Protein AF-A0A367PV62-F1 (afdb_monomer_lite)

Secondary structure (DSSP, 8-state):
-PPPPTTSPPPPS-SS----------HHHHHHHHHHHHHTTS-HHHHHHHHHHHT----SS----------------------HHHHHHHHHHHHHHTT--TTSHHHHHHHHHHHHHHHHHHHHTT--

Foldseek 3Di:
DQDADPVRDRPDPDPDDPPDDDDDDDPVVLVVLCVVCVVVVHDSVVSVVVVCVVPVDPDPPPPPPPPPPDPDDDDDDDDDQDDLVNLVVVLVVVLVSVVDDCPDPVSVVSSVVSVVVSVVSVVVVVVD

Radius of gyration: 26.59 Å; chains: 1; bounding box: 72×52×54 Å

Sequence (128 aa):
MLKRDIQGKFALKDDDYRQVRSLRLTDETWKALGIAAECLGMTRADYVEQVIRENAHPGITRKKELVHEAKTSVVEVATTPYSVATLESLRNQVIVELKLGKQSPGYKAALKALNHFIVVVSSEYTQQ

pLDDT: mean 76.81, std 19.35, range [38.72, 97.56]

Structure (mmCIF, N/CA/C/O back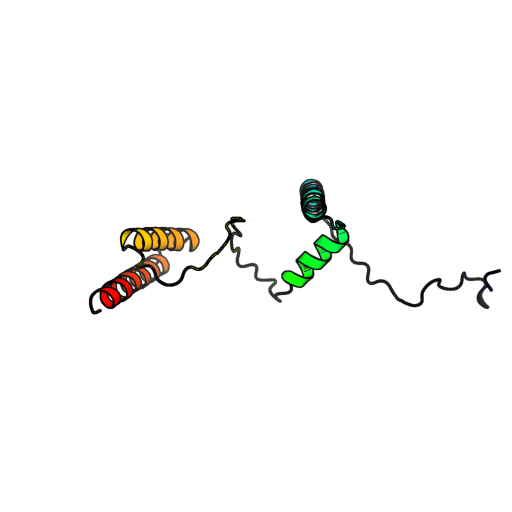bone):
data_AF-A0A367PV62-F1
#
_entry.id   AF-A0A367PV62-F1
#
loop_
_atom_site.group_PDB
_atom_site.id
_atom_site.type_symbol
_atom_site.label_atom_id
_atom_site.label_alt_id
_atom_site.label_comp_id
_atom_site.label_asym_id
_atom_site.label_entity_id
_atom_site.label_seq_id
_atom_site.pdbx_PDB_ins_code
_atom_site.Cartn_x
_atom_site.Cartn_y
_atom_site.Cartn_z
_atom_site.occupancy
_atom_site.B_iso_or_equiv
_atom_site.auth_seq_id
_atom_site.auth_comp_id
_atom_site.auth_asym_id
_atom_site.auth_atom_id
_atom_site.pdbx_PDB_model_num
ATOM 1 N N . MET A 1 1 ? 37.213 -32.511 -12.928 1.00 50.44 1 MET A N 1
ATOM 2 C CA . MET A 1 1 ? 37.432 -32.027 -14.308 1.00 50.44 1 MET A CA 1
ATOM 3 C C . MET A 1 1 ? 36.065 -31.978 -14.987 1.00 50.44 1 MET A C 1
ATOM 5 O O . MET A 1 1 ? 35.508 -33.031 -15.262 1.00 50.44 1 MET A O 1
ATOM 9 N N . LEU A 1 2 ? 35.451 -30.795 -15.102 1.00 56.62 2 LEU A N 1
ATOM 10 C CA . LEU A 1 2 ? 34.105 -30.648 -15.680 1.00 56.62 2 LEU A CA 1
ATOM 11 C C . LEU A 1 2 ? 34.175 -30.980 -17.177 1.00 56.62 2 LEU A C 1
ATOM 13 O O . LEU A 1 2 ? 34.948 -30.356 -17.907 1.00 56.62 2 LEU A O 1
ATOM 17 N N . LYS A 1 3 ? 33.425 -31.998 -17.617 1.00 61.59 3 LYS A N 1
ATOM 18 C CA . LYS A 1 3 ? 33.343 -32.371 -19.034 1.00 61.59 3 LYS A CA 1
ATOM 19 C C . LYS A 1 3 ? 32.665 -31.227 -19.793 1.00 61.59 3 LYS A C 1
ATOM 21 O O . LYS A 1 3 ? 31.596 -30.770 -19.399 1.00 61.59 3 LYS A O 1
ATOM 26 N N . ARG A 1 4 ? 33.329 -30.733 -20.839 1.00 57.22 4 ARG A N 1
ATOM 27 C CA . ARG A 1 4 ? 32.751 -29.777 -21.792 1.00 57.22 4 ARG A CA 1
ATOM 28 C C . ARG A 1 4 ? 31.628 -30.467 -22.566 1.00 57.22 4 ARG A C 1
ATOM 30 O O . ARG A 1 4 ? 31.723 -31.668 -22.814 1.00 57.22 4 ARG A O 1
ATOM 37 N N . ASP A 1 5 ? 30.615 -29.704 -22.956 1.00 55.66 5 ASP A N 1
ATOM 38 C CA . ASP A 1 5 ? 29.608 -30.169 -23.908 1.00 55.66 5 ASP A CA 1
ATOM 39 C C . ASP A 1 5 ? 30.213 -30.296 -25.325 1.00 55.66 5 ASP A C 1
ATOM 41 O O . ASP A 1 5 ? 31.240 -29.675 -25.625 1.00 55.66 5 ASP A O 1
ATOM 45 N N . ILE A 1 6 ? 29.588 -31.089 -26.202 1.00 61.31 6 ILE A N 1
ATOM 46 C CA . ILE A 1 6 ? 30.052 -31.441 -27.562 1.00 61.31 6 ILE A CA 1
ATOM 47 C C . ILE A 1 6 ? 30.246 -30.235 -28.501 1.00 61.31 6 ILE A C 1
ATOM 49 O O . ILE A 1 6 ? 30.888 -30.365 -29.540 1.00 61.31 6 ILE A O 1
ATOM 53 N N . GLN A 1 7 ? 29.767 -29.046 -28.120 1.00 66.56 7 GLN A N 1
ATOM 54 C CA . GLN A 1 7 ? 29.995 -27.777 -28.828 1.00 66.56 7 GLN A CA 1
ATOM 55 C C . GLN A 1 7 ? 31.019 -26.843 -28.153 1.00 66.56 7 GLN A C 1
ATOM 57 O O . GLN A 1 7 ? 31.130 -25.676 -28.525 1.00 66.56 7 GLN A O 1
ATOM 62 N N . GLY A 1 8 ? 31.757 -27.305 -27.139 1.00 69.12 8 GLY A N 1
ATOM 63 C CA . GLY A 1 8 ? 32.743 -26.477 -26.435 1.00 69.12 8 GLY A CA 1
ATOM 64 C C . GLY A 1 8 ? 32.131 -25.411 -25.519 1.00 69.12 8 GLY A C 1
ATOM 65 O O . GLY A 1 8 ? 32.851 -24.536 -25.036 1.00 69.12 8 GLY A O 1
ATOM 66 N N . LYS A 1 9 ? 30.823 -25.483 -25.247 1.00 66.88 9 LYS A N 1
ATOM 67 C CA . LYS A 1 9 ? 30.160 -24.631 -24.257 1.00 66.88 9 LYS A CA 1
ATOM 68 C C . LYS A 1 9 ? 30.315 -25.217 -22.854 1.00 66.88 9 LYS A C 1
ATOM 70 O O . LYS A 1 9 ? 30.438 -26.431 -22.669 1.00 66.88 9 LYS A O 1
ATOM 75 N N . PHE A 1 10 ? 30.358 -24.334 -21.858 1.00 62.34 10 PHE A N 1
ATOM 76 C CA . PHE A 1 10 ? 30.301 -24.745 -20.460 1.00 62.34 10 PHE A CA 1
ATOM 77 C C . PHE A 1 10 ? 28.952 -25.425 -20.212 1.00 62.34 10 PHE A C 1
ATOM 79 O O . PHE A 1 10 ? 27.919 -24.859 -20.564 1.00 62.34 10 PHE A O 1
ATOM 86 N N . ALA A 1 11 ? 28.974 -26.628 -19.634 1.00 62.59 11 ALA A N 1
ATOM 87 C CA . ALA A 1 11 ? 27.758 -27.307 -19.206 1.00 62.59 11 ALA A CA 1
ATOM 88 C C . ALA A 1 11 ? 26.962 -26.381 -18.270 1.00 62.59 11 ALA A C 1
ATOM 90 O O . ALA A 1 11 ? 27.551 -25.745 -17.388 1.00 62.59 11 ALA A O 1
ATOM 91 N N . LEU A 1 12 ? 25.646 -26.285 -18.485 1.00 62.47 12 LEU A N 1
ATOM 92 C CA . LEU A 1 12 ? 24.736 -25.589 -17.577 1.00 62.47 12 LEU A CA 1
ATOM 93 C C . LEU A 1 12 ? 24.944 -26.157 -16.167 1.00 62.47 12 LEU A C 1
ATOM 95 O O . LEU A 1 12 ? 24.887 -27.366 -15.959 1.00 62.47 12 LEU A O 1
ATOM 99 N N . LYS A 1 13 ? 25.279 -25.283 -15.212 1.00 67.06 13 LYS A N 1
ATOM 100 C CA . LYS A 1 13 ? 25.568 -25.680 -13.823 1.00 67.06 13 LYS A CA 1
ATOM 101 C C . LYS A 1 13 ? 24.297 -26.099 -13.071 1.00 67.06 13 LYS A C 1
ATOM 103 O O . LYS A 1 13 ? 24.403 -26.705 -12.013 1.00 67.06 13 LYS A O 1
ATOM 108 N N . ASP A 1 14 ? 23.139 -25.751 -13.621 1.00 61.22 14 ASP A N 1
ATOM 109 C CA . ASP A 1 14 ? 21.808 -25.991 -13.080 1.00 61.22 14 ASP A CA 1
ATOM 110 C C . ASP A 1 14 ? 20.820 -26.019 -14.263 1.00 61.22 14 ASP A C 1
ATOM 112 O O . ASP A 1 14 ? 20.935 -25.167 -15.151 1.00 61.22 14 ASP A O 1
ATOM 116 N N . ASP A 1 15 ? 19.910 -26.996 -14.303 1.00 58.78 15 ASP A N 1
ATOM 117 C CA . ASP A 1 15 ? 18.869 -27.142 -15.349 1.00 58.78 15 ASP A CA 1
ATOM 118 C C . ASP A 1 15 ? 17.583 -26.367 -14.979 1.00 58.78 15 ASP A C 1
ATOM 120 O O . ASP A 1 15 ? 16.652 -26.231 -15.772 1.00 58.78 15 ASP A O 1
ATOM 124 N N . ASP A 1 16 ? 17.545 -25.801 -13.765 1.00 63.81 16 ASP A N 1
ATOM 125 C CA . ASP A 1 16 ? 16.455 -24.959 -13.286 1.00 63.81 16 ASP A CA 1
ATOM 126 C C . ASP A 1 16 ? 16.619 -23.517 -13.783 1.00 63.81 16 ASP A C 1
ATOM 128 O O . ASP A 1 16 ? 17.443 -22.727 -13.300 1.00 63.81 16 ASP A O 1
ATOM 132 N N . TYR A 1 17 ? 15.782 -23.129 -14.746 1.00 62.81 17 TYR A N 1
ATOM 133 C CA . TYR A 1 17 ? 15.624 -21.731 -15.130 1.00 62.81 17 TYR A CA 1
ATOM 134 C C . TYR A 1 17 ? 15.112 -20.923 -13.933 1.00 62.81 17 TYR A C 1
ATOM 136 O O . TYR A 1 17 ? 13.916 -20.890 -13.635 1.00 62.81 17 TYR A O 1
ATOM 144 N N . ARG A 1 18 ? 16.017 -20.213 -13.252 1.00 66.31 18 ARG A N 1
ATOM 145 C CA . ARG A 1 18 ? 15.639 -19.255 -12.209 1.00 66.31 18 ARG A CA 1
ATOM 146 C C . ARG A 1 18 ? 14.741 -18.187 -12.827 1.00 66.31 18 ARG A C 1
ATOM 148 O O . ARG A 1 18 ? 15.171 -17.446 -13.711 1.00 66.31 18 ARG A O 1
ATOM 155 N N . GLN A 1 19 ? 13.502 -18.085 -12.353 1.00 70.50 19 GLN A N 1
ATOM 156 C CA . GLN A 1 19 ? 12.611 -16.999 -12.749 1.00 70.50 19 GLN A CA 1
ATOM 157 C C . GLN A 1 19 ? 13.108 -15.693 -12.127 1.00 70.50 19 GLN A C 1
ATOM 159 O O . GLN A 1 19 ? 12.806 -15.379 -10.979 1.00 70.50 19 GLN A O 1
ATOM 164 N N . VAL A 1 20 ? 13.892 -14.934 -12.888 1.00 75.81 20 VAL A N 1
ATOM 165 C CA . VAL A 1 20 ? 14.355 -13.608 -12.478 1.00 75.81 20 VAL A CA 1
ATOM 166 C C . VAL A 1 20 ? 13.380 -12.563 -13.004 1.00 75.81 20 VAL A C 1
ATOM 168 O O . VAL A 1 20 ? 13.064 -12.527 -14.192 1.00 75.81 20 VAL A O 1
ATOM 171 N N . ARG A 1 21 ? 12.915 -11.688 -12.112 1.00 82.12 21 ARG A N 1
ATOM 172 C CA . ARG A 1 21 ? 12.120 -10.506 -12.457 1.00 82.12 21 ARG A CA 1
ATOM 173 C C . ARG A 1 21 ? 12.923 -9.257 -12.117 1.00 82.12 21 ARG A C 1
ATOM 175 O O . ARG A 1 21 ? 13.710 -9.256 -11.174 1.00 82.12 21 ARG A O 1
ATOM 182 N N . SER A 1 22 ? 12.722 -8.192 -12.882 1.00 86.62 22 SER A N 1
ATOM 183 C CA . SER A 1 22 ? 13.330 -6.888 -12.615 1.00 86.62 22 SER A CA 1
ATOM 184 C C . SER A 1 22 ? 12.246 -5.878 -12.265 1.00 86.62 22 SER A C 1
ATOM 186 O O . SER A 1 22 ? 11.206 -5.830 -12.919 1.00 86.62 22 SER A O 1
ATOM 188 N N . LEU A 1 23 ? 12.506 -5.054 -11.255 1.00 87.69 23 LEU A N 1
ATOM 189 C CA . LEU A 1 23 ? 11.611 -3.997 -10.796 1.00 87.69 23 LEU A CA 1
ATOM 190 C C . LEU A 1 23 ? 12.355 -2.660 -10.850 1.00 87.69 23 LEU A C 1
ATOM 192 O O . LEU A 1 23 ? 13.529 -2.590 -10.491 1.00 87.69 23 LEU A O 1
ATOM 196 N N . ARG A 1 24 ? 11.682 -1.601 -11.311 1.00 93.44 24 ARG A N 1
ATOM 197 C CA . ARG A 1 24 ? 12.216 -0.232 -11.286 1.00 93.44 24 ARG A CA 1
ATOM 198 C C . ARG A 1 24 ? 11.570 0.530 -10.141 1.00 93.44 24 ARG A C 1
ATOM 200 O O . ARG A 1 24 ? 10.346 0.581 -10.059 1.00 93.44 24 ARG A O 1
ATOM 207 N N . LEU A 1 25 ? 12.395 1.119 -9.287 1.00 93.00 25 LEU A N 1
ATOM 208 C CA . LEU A 1 25 ? 11.982 1.849 -8.092 1.00 93.00 25 LEU A CA 1
ATOM 209 C C . LEU A 1 25 ? 12.757 3.162 -8.003 1.00 93.00 25 LEU A C 1
ATOM 211 O O . LEU A 1 25 ? 13.812 3.303 -8.616 1.00 93.00 25 LEU A O 1
ATOM 215 N N . THR A 1 26 ? 12.235 4.111 -7.230 1.00 97.56 26 THR A N 1
ATOM 216 C CA . THR A 1 26 ? 13.020 5.271 -6.798 1.00 97.56 26 THR A CA 1
ATOM 217 C C . THR A 1 26 ? 13.995 4.859 -5.697 1.00 97.56 26 THR A C 1
ATOM 219 O O . THR A 1 26 ? 13.714 3.916 -4.950 1.00 97.56 26 THR A O 1
ATOM 222 N N . ASP A 1 27 ? 15.104 5.586 -5.558 1.00 96.62 27 ASP A N 1
ATOM 223 C CA . ASP A 1 27 ? 16.127 5.303 -4.540 1.00 96.62 27 ASP A CA 1
ATOM 224 C C . ASP A 1 27 ? 15.543 5.300 -3.120 1.00 96.62 27 ASP A C 1
ATOM 226 O O . ASP A 1 27 ? 15.827 4.401 -2.328 1.00 96.62 27 ASP A O 1
ATOM 230 N N . GLU A 1 28 ? 14.637 6.238 -2.830 1.00 97.50 28 GLU A N 1
ATOM 231 C CA . GLU A 1 28 ? 13.932 6.310 -1.545 1.00 97.50 28 GLU A CA 1
ATOM 232 C C . GLU A 1 28 ? 13.099 5.054 -1.268 1.00 97.50 28 GLU A C 1
ATOM 234 O O . GLU A 1 28 ? 13.137 4.495 -0.172 1.00 97.50 28 GLU A O 1
ATOM 239 N N . THR A 1 29 ? 12.387 4.554 -2.281 1.00 96.31 29 THR A N 1
ATOM 240 C CA . THR A 1 29 ? 11.570 3.340 -2.137 1.00 96.31 29 THR A CA 1
ATOM 241 C C . THR A 1 29 ? 12.457 2.112 -1.956 1.00 96.31 29 THR A C 1
ATOM 243 O O . THR A 1 29 ? 12.162 1.240 -1.139 1.00 96.31 29 THR A O 1
ATOM 246 N N . TRP A 1 30 ? 13.575 2.050 -2.683 1.00 95.31 30 TRP A N 1
ATOM 247 C CA . TRP A 1 30 ? 14.551 0.972 -2.556 1.00 95.31 30 TRP A CA 1
ATOM 248 C C . TRP A 1 30 ? 15.192 0.928 -1.164 1.00 95.31 30 TRP A C 1
ATOM 250 O O . TRP A 1 30 ? 15.358 -0.151 -0.590 1.00 95.31 30 TRP A O 1
ATOM 260 N N . LYS A 1 31 ? 15.496 2.097 -0.591 1.00 96.94 31 LYS A N 1
ATOM 261 C CA . LYS A 1 31 ? 16.014 2.225 0.774 1.00 96.94 31 LYS A CA 1
ATOM 262 C C . LYS A 1 31 ? 14.981 1.799 1.816 1.00 96.94 31 LYS A C 1
ATOM 264 O O . LYS A 1 31 ? 15.317 1.026 2.710 1.00 96.94 31 LYS A O 1
ATOM 269 N N . ALA A 1 32 ? 13.734 2.250 1.681 1.00 96.50 32 ALA A N 1
ATOM 270 C CA . ALA A 1 32 ? 12.652 1.881 2.592 1.00 96.50 32 ALA A CA 1
ATOM 271 C C . ALA A 1 32 ? 12.400 0.362 2.613 1.00 96.50 32 ALA A C 1
ATOM 273 O O . ALA A 1 32 ? 12.279 -0.222 3.688 1.00 96.50 32 ALA A O 1
ATOM 274 N N . LEU A 1 33 ? 12.403 -0.293 1.444 1.00 95.56 33 LEU A N 1
ATOM 275 C CA . LEU A 1 33 ? 12.313 -1.757 1.347 1.00 95.56 33 LEU A CA 1
ATOM 276 C C . LEU A 1 33 ? 13.481 -2.461 2.048 1.00 95.56 33 LEU A C 1
ATOM 278 O O . LEU A 1 33 ? 13.280 -3.501 2.667 1.00 95.56 33 LEU A O 1
ATOM 282 N N . GLY A 1 34 ? 14.689 -1.894 1.960 1.00 95.62 34 GLY A N 1
ATOM 283 C CA . GLY A 1 34 ? 15.862 -2.380 2.687 1.00 95.62 34 GLY A CA 1
ATOM 284 C C . GLY A 1 34 ? 15.656 -2.398 4.191 1.00 95.62 34 GLY A C 1
ATOM 285 O O . GLY A 1 34 ? 15.781 -3.449 4.810 1.00 95.62 34 GLY A O 1
ATOM 286 N N . ILE A 1 35 ? 15.259 -1.254 4.743 1.00 96.75 35 ILE A N 1
ATOM 287 C CA . ILE A 1 35 ? 15.016 -1.101 6.179 1.00 96.75 35 ILE A CA 1
ATOM 288 C C . ILE A 1 35 ? 1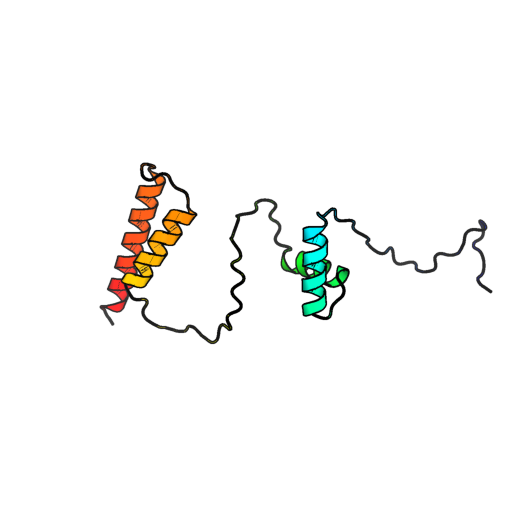3.919 -2.068 6.644 1.00 96.75 35 ILE A C 1
ATOM 290 O O . ILE A 1 35 ? 14.091 -2.758 7.643 1.00 96.75 35 ILE A O 1
ATOM 294 N N . ALA A 1 36 ? 12.811 -2.163 5.901 1.00 95.94 36 ALA A N 1
ATOM 295 C CA . ALA A 1 36 ? 11.712 -3.064 6.240 1.00 95.94 36 ALA A CA 1
ATOM 296 C C . ALA A 1 36 ? 12.149 -4.540 6.259 1.00 95.94 36 ALA A C 1
ATOM 298 O O . ALA A 1 36 ? 11.840 -5.257 7.209 1.00 95.94 36 ALA A O 1
ATOM 299 N N . ALA A 1 37 ? 12.908 -4.980 5.250 1.00 96.44 37 ALA A N 1
ATOM 300 C CA . ALA A 1 37 ? 13.422 -6.347 5.180 1.00 96.44 37 ALA A CA 1
ATOM 301 C C . ALA A 1 37 ? 14.392 -6.661 6.334 1.00 96.44 37 ALA A C 1
ATOM 303 O O . ALA A 1 37 ? 14.301 -7.725 6.945 1.00 96.44 37 ALA A O 1
ATOM 304 N N . GLU A 1 38 ? 15.270 -5.715 6.681 1.00 96.88 38 GLU A N 1
ATOM 305 C CA . GLU A 1 38 ? 16.201 -5.840 7.810 1.00 96.88 38 GLU A CA 1
ATOM 306 C C . GLU A 1 38 ? 15.468 -5.943 9.152 1.00 96.88 38 GLU A C 1
ATOM 308 O O . GLU A 1 38 ? 15.807 -6.801 9.967 1.00 96.88 38 GLU A O 1
ATOM 313 N N . CYS A 1 39 ? 14.419 -5.139 9.369 1.00 95.94 39 CYS A N 1
ATOM 314 C CA . CYS A 1 39 ? 13.580 -5.231 10.569 1.00 95.94 39 CYS A CA 1
ATOM 315 C C . CYS A 1 39 ? 12.899 -6.599 10.723 1.00 95.94 39 CYS A C 1
ATOM 317 O O . CYS A 1 39 ? 12.594 -7.006 11.842 1.00 95.94 39 CYS A O 1
ATOM 319 N N . LEU A 1 40 ? 12.657 -7.296 9.612 1.00 93.31 40 LEU A N 1
ATOM 320 C CA . LEU A 1 40 ? 12.063 -8.630 9.581 1.00 93.31 40 LEU A CA 1
ATOM 321 C C . LEU A 1 40 ? 13.113 -9.754 9.517 1.00 93.31 40 LEU A C 1
ATOM 323 O O . LEU A 1 40 ? 12.746 -10.926 9.475 1.00 93.31 40 LEU A O 1
ATOM 327 N N . GLY A 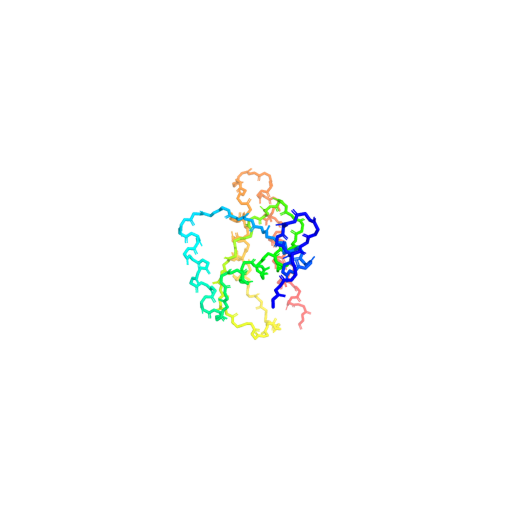1 41 ? 14.410 -9.423 9.512 1.00 95.31 41 GLY A N 1
ATOM 328 C CA . GLY A 1 41 ? 15.499 -10.401 9.464 1.00 95.31 41 GLY A CA 1
ATOM 329 C C . GLY A 1 41 ? 15.572 -11.205 8.161 1.00 95.31 41 GLY A C 1
ATOM 330 O O . GLY A 1 41 ? 16.105 -12.313 8.163 1.00 95.31 41 GLY A O 1
ATOM 331 N N . MET A 1 42 ? 15.039 -10.677 7.056 1.00 94.62 42 MET A N 1
ATOM 332 C CA . MET A 1 42 ? 14.995 -11.350 5.753 1.00 94.62 42 MET A CA 1
ATOM 333 C C . MET A 1 42 ? 15.750 -10.568 4.678 1.00 94.62 42 MET A C 1
ATOM 335 O O . MET A 1 42 ? 16.077 -9.390 4.843 1.00 94.62 42 MET A O 1
ATOM 339 N N . THR A 1 43 ? 16.039 -11.212 3.542 1.00 94.25 43 THR A N 1
ATOM 340 C CA . THR A 1 43 ? 16.653 -10.489 2.428 1.00 94.25 43 THR A CA 1
ATOM 341 C C . THR A 1 43 ? 15.634 -9.566 1.768 1.00 94.25 43 THR A C 1
ATOM 343 O O . THR A 1 43 ? 14.436 -9.844 1.719 1.00 94.25 43 THR A O 1
ATOM 346 N N . ARG A 1 44 ? 16.124 -8.471 1.179 1.00 94.62 44 ARG A N 1
ATOM 347 C CA . ARG A 1 44 ? 15.289 -7.563 0.377 1.00 94.62 44 ARG A CA 1
ATOM 348 C C . ARG A 1 44 ? 14.507 -8.286 -0.721 1.00 94.62 44 ARG A C 1
ATOM 350 O O . ARG A 1 44 ? 13.382 -7.898 -1.006 1.00 94.62 44 ARG A O 1
ATOM 357 N N . ALA A 1 45 ? 15.106 -9.298 -1.350 1.00 91.56 45 ALA A N 1
ATOM 358 C CA . ALA A 1 45 ? 14.462 -10.052 -2.421 1.00 91.56 45 ALA A CA 1
ATOM 359 C C . ALA A 1 45 ? 13.313 -10.918 -1.886 1.00 91.56 45 ALA A C 1
ATOM 361 O O . ALA A 1 45 ? 12.229 -10.900 -2.464 1.00 91.56 45 ALA A O 1
ATOM 362 N N . ASP A 1 46 ? 13.530 -11.600 -0.758 1.00 91.94 46 ASP A N 1
ATOM 363 C CA . ASP A 1 46 ? 12.505 -12.433 -0.119 1.00 91.94 46 ASP A CA 1
ATOM 364 C C . ASP A 1 46 ? 11.331 -11.584 0.367 1.00 91.94 46 ASP A C 1
ATOM 366 O O . ASP A 1 46 ? 10.177 -11.941 0.145 1.00 91.94 46 ASP A O 1
ATOM 370 N N . TYR A 1 47 ? 11.623 -10.410 0.934 1.00 94.00 47 TYR A N 1
ATOM 371 C CA . TYR A 1 47 ? 10.594 -9.464 1.351 1.00 94.00 47 TYR A CA 1
ATOM 372 C C . TYR A 1 47 ? 9.724 -9.005 0.175 1.00 94.00 47 TYR A C 1
ATOM 374 O O . TYR A 1 47 ? 8.499 -9.004 0.264 1.00 94.00 47 TYR A O 1
ATOM 382 N N . VAL A 1 48 ? 10.339 -8.657 -0.961 1.00 91.94 48 VAL A N 1
ATOM 383 C CA . VAL A 1 48 ? 9.598 -8.258 -2.168 1.00 91.94 48 VAL A CA 1
ATOM 384 C C . VAL A 1 48 ? 8.723 -9.401 -2.687 1.00 91.94 48 VAL A C 1
ATOM 386 O O . VAL A 1 48 ? 7.573 -9.167 -3.056 1.00 91.94 48 VAL A O 1
ATOM 389 N N . GLU A 1 49 ? 9.228 -10.633 -2.695 1.00 89.06 49 GLU A N 1
ATOM 390 C CA . GLU A 1 49 ? 8.458 -11.800 -3.131 1.00 89.06 49 GLU A CA 1
ATOM 391 C C . GLU A 1 49 ? 7.285 -12.094 -2.180 1.00 89.06 49 GLU A C 1
ATOM 393 O O . GLU A 1 49 ? 6.181 -12.381 -2.644 1.00 89.06 49 GLU A O 1
ATOM 398 N N . GLN A 1 50 ? 7.488 -11.961 -0.866 1.00 90.12 50 GLN A N 1
ATOM 399 C CA . GLN A 1 50 ? 6.429 -12.092 0.136 1.00 90.12 50 GLN A CA 1
ATOM 400 C C . GLN A 1 50 ? 5.333 -11.044 -0.079 1.00 90.12 50 GLN A C 1
ATOM 402 O O . GLN A 1 50 ? 4.163 -11.404 -0.198 1.00 90.12 50 GLN A O 1
ATOM 407 N N . VAL A 1 51 ? 5.709 -9.769 -0.227 1.00 89.62 51 VAL A N 1
ATOM 408 C CA . VAL A 1 51 ? 4.758 -8.681 -0.494 1.00 89.62 51 VAL A CA 1
ATOM 409 C C . VAL A 1 51 ? 3.957 -8.967 -1.765 1.00 89.62 51 VAL A C 1
ATOM 411 O O . VAL A 1 51 ? 2.740 -8.807 -1.766 1.00 89.62 51 VAL A O 1
ATOM 414 N N . ILE A 1 52 ? 4.596 -9.425 -2.844 1.00 87.25 52 ILE A N 1
ATOM 415 C CA . ILE A 1 52 ? 3.899 -9.753 -4.097 1.00 87.25 52 ILE A CA 1
ATOM 416 C C . ILE A 1 52 ? 2.923 -10.923 -3.908 1.00 87.25 52 ILE A C 1
ATOM 418 O O . ILE A 1 52 ? 1.818 -10.874 -4.445 1.00 87.25 52 ILE A O 1
ATOM 422 N N . ARG A 1 53 ? 3.302 -11.958 -3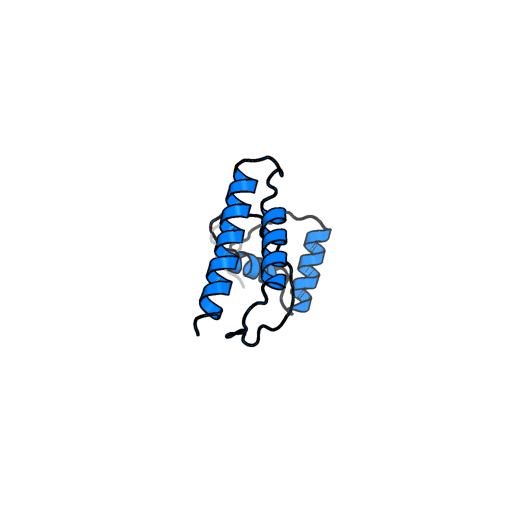.148 1.00 87.00 53 ARG A N 1
ATOM 423 C CA . ARG A 1 53 ? 2.443 -13.123 -2.868 1.00 87.00 53 ARG A CA 1
ATOM 424 C C . ARG A 1 53 ? 1.237 -12.763 -2.013 1.00 87.00 53 ARG A C 1
ATOM 426 O O . ARG A 1 53 ? 0.131 -13.187 -2.327 1.00 87.00 53 ARG A O 1
ATOM 433 N N . GLU A 1 54 ? 1.442 -11.972 -0.968 1.00 85.94 54 GLU A N 1
ATOM 434 C CA . GLU A 1 54 ? 0.375 -11.519 -0.071 1.00 85.94 54 GLU A CA 1
ATOM 435 C C . GLU A 1 54 ? -0.581 -10.551 -0.776 1.00 85.94 54 GLU A C 1
ATOM 437 O O . GLU A 1 54 ? -1.789 -10.605 -0.569 1.00 85.94 54 GLU A O 1
ATOM 442 N N . ASN A 1 55 ? -0.057 -9.712 -1.674 1.00 78.56 55 ASN A N 1
ATOM 443 C CA . ASN A 1 55 ? -0.841 -8.748 -2.447 1.00 78.56 55 ASN A CA 1
ATOM 444 C C . ASN A 1 55 ? -1.300 -9.299 -3.807 1.00 78.56 55 ASN A C 1
ATOM 446 O O . ASN A 1 55 ? -1.693 -8.522 -4.680 1.00 78.56 55 ASN A O 1
ATOM 450 N N . ALA A 1 56 ? -1.286 -10.623 -4.004 1.00 64.94 56 ALA A N 1
ATOM 451 C CA . ALA A 1 56 ? -1.721 -11.291 -5.232 1.00 64.94 56 ALA A CA 1
ATOM 452 C C . ALA A 1 56 ? -3.254 -11.270 -5.422 1.00 64.94 56 ALA A C 1
ATOM 454 O O . ALA A 1 56 ? -3.865 -12.248 -5.853 1.00 64.94 56 ALA A O 1
ATOM 455 N N . HIS A 1 57 ? -3.900 -10.144 -5.124 1.00 59.12 57 HIS A N 1
ATOM 456 C CA . HIS A 1 57 ? -5.256 -9.879 -5.566 1.00 59.12 57 HIS A CA 1
ATOM 457 C C . HIS A 1 57 ? -5.217 -9.403 -7.028 1.00 59.12 57 HIS A C 1
ATOM 459 O O . HIS A 1 57 ? -4.515 -8.438 -7.347 1.00 59.12 57 HIS A O 1
ATOM 465 N N . PRO A 1 58 ? -5.956 -10.052 -7.947 1.00 50.50 58 PRO A N 1
ATOM 466 C CA . PRO A 1 58 ? -6.011 -9.652 -9.346 1.00 50.50 58 PRO A CA 1
ATOM 467 C C . PRO A 1 58 ? -6.805 -8.348 -9.461 1.00 50.50 58 PRO A C 1
ATOM 469 O O . PRO A 1 58 ? -8.020 -8.346 -9.631 1.00 50.50 58 PRO A O 1
ATOM 472 N N . GLY A 1 59 ? -6.129 -7.211 -9.327 1.00 47.97 59 GLY A N 1
ATOM 473 C CA . GLY A 1 59 ? -6.790 -5.916 -9.377 1.00 47.97 59 GLY A CA 1
ATOM 474 C C . GLY A 1 59 ? -5.838 -4.783 -9.722 1.00 47.97 59 GLY A C 1
ATOM 475 O O . GLY A 1 59 ? -5.286 -4.137 -8.843 1.00 47.97 59 GLY A O 1
ATOM 476 N N . ILE A 1 60 ? -5.721 -4.471 -11.016 1.00 50.16 60 ILE A N 1
ATOM 477 C CA . ILE A 1 60 ? -5.123 -3.211 -11.506 1.00 50.16 60 ILE A CA 1
ATOM 478 C C . ILE A 1 60 ? -5.986 -2.003 -11.067 1.00 50.16 60 ILE A C 1
ATOM 480 O O . ILE A 1 60 ? -5.524 -0.863 -11.018 1.00 50.16 60 ILE A O 1
ATOM 484 N N . THR A 1 61 ? -7.237 -2.249 -10.666 1.00 48.75 61 THR A N 1
ATOM 485 C CA . THR A 1 61 ? -8.140 -1.267 -10.060 1.00 48.75 61 THR A CA 1
ATOM 486 C C . THR A 1 61 ? -7.759 -1.030 -8.601 1.00 48.75 61 THR A C 1
ATOM 488 O O . THR A 1 61 ? -8.402 -1.521 -7.676 1.00 48.75 61 THR A O 1
ATOM 491 N N . ARG A 1 62 ? -6.694 -0.255 -8.384 1.00 43.81 62 ARG A N 1
ATOM 492 C CA . ARG A 1 62 ? -6.301 0.237 -7.061 1.00 43.81 62 ARG A CA 1
ATOM 493 C C . ARG A 1 62 ? -7.417 1.126 -6.497 1.00 43.81 62 ARG A C 1
ATOM 495 O O . ARG A 1 62 ? -7.406 2.341 -6.690 1.00 43.81 62 ARG A O 1
ATOM 502 N N . LYS A 1 63 ? -8.375 0.546 -5.767 1.00 48.19 63 LYS A N 1
ATOM 503 C CA . LYS A 1 63 ? -9.078 1.299 -4.725 1.00 48.19 63 LYS A CA 1
ATOM 504 C C . LYS A 1 63 ? -7.991 1.703 -3.739 1.00 48.19 63 LYS A C 1
ATOM 506 O O . LYS A 1 63 ? -7.289 0.855 -3.199 1.00 48.19 63 LYS A O 1
ATOM 511 N N . LYS A 1 64 ? -7.748 3.004 -3.618 1.00 46.47 64 LYS A N 1
ATOM 512 C CA . LYS A 1 64 ? -6.767 3.555 -2.686 1.00 46.47 64 LYS A CA 1
ATOM 513 C C . LYS A 1 64 ? -7.334 3.403 -1.275 1.00 46.47 64 LYS A C 1
ATOM 515 O O . LYS A 1 64 ? -7.820 4.374 -0.711 1.00 46.47 64 LYS A O 1
ATOM 520 N N . GLU A 1 65 ? -7.308 2.189 -0.742 1.00 49.22 65 GLU A N 1
ATOM 521 C CA . GLU A 1 65 ? -7.386 1.992 0.697 1.00 49.22 65 GLU A CA 1
ATOM 522 C C . GLU A 1 65 ? -6.073 2.517 1.268 1.00 49.22 65 GLU A C 1
ATOM 524 O O . GLU A 1 65 ? -4.973 2.065 0.941 1.00 49.22 65 GLU A O 1
ATOM 529 N N . LEU A 1 66 ? -6.201 3.610 2.011 1.00 44.53 66 LEU A N 1
ATOM 530 C CA . LEU A 1 66 ? -5.131 4.170 2.808 1.00 44.53 66 LEU A CA 1
ATOM 531 C C . LEU A 1 66 ? -4.851 3.149 3.909 1.00 44.53 66 LEU A C 1
ATOM 533 O O . LEU A 1 66 ? -5.574 3.089 4.898 1.00 44.53 66 LEU A O 1
ATOM 537 N N . VAL A 1 67 ? -3.826 2.324 3.712 1.00 42.69 67 VAL A N 1
ATOM 538 C CA . VAL A 1 67 ? -3.284 1.486 4.778 1.00 42.69 67 VAL A CA 1
ATOM 539 C C . VAL A 1 67 ? -2.656 2.435 5.793 1.00 42.69 67 VAL A C 1
ATOM 541 O O . VAL A 1 67 ? -1.518 2.876 5.647 1.00 42.69 67 VAL A O 1
ATOM 544 N N . HIS A 1 68 ? -3.442 2.813 6.796 1.00 42.72 68 HIS A N 1
ATOM 545 C CA . HIS A 1 68 ? -2.900 3.253 8.065 1.00 42.72 68 HIS A CA 1
ATOM 546 C C . HIS A 1 68 ? -2.273 2.022 8.705 1.00 42.72 68 HIS A C 1
ATOM 548 O O . HIS A 1 68 ? -2.959 1.139 9.213 1.00 42.72 68 HIS A O 1
ATOM 554 N N . GLU A 1 69 ? -0.950 1.961 8.631 1.00 41.84 69 GLU A N 1
ATOM 555 C CA . GLU A 1 69 ? -0.134 1.052 9.414 1.00 41.84 69 GLU A CA 1
ATOM 556 C C . GLU A 1 69 ? -0.265 1.455 10.893 1.00 41.84 69 GLU A C 1
ATOM 558 O O . GLU A 1 69 ? 0.538 2.202 11.445 1.00 41.84 69 GLU A O 1
ATOM 563 N N . ALA A 1 70 ? -1.348 1.016 11.530 1.00 39.22 70 ALA A N 1
ATOM 564 C CA . ALA A 1 70 ? -1.474 1.001 12.973 1.00 39.22 70 ALA A CA 1
ATOM 565 C C . ALA A 1 70 ? -1.084 -0.401 13.437 1.00 39.22 70 ALA A C 1
ATOM 567 O O . ALA A 1 70 ? -1.872 -1.344 13.395 1.00 39.22 70 ALA A O 1
ATOM 568 N N . LYS A 1 71 ? 0.169 -0.534 13.880 1.00 47.41 71 LYS A N 1
ATOM 569 C CA . LYS A 1 71 ? 0.546 -1.592 14.814 1.00 47.41 71 LYS A CA 1
ATOM 570 C C . LYS A 1 71 ? -0.273 -1.395 16.087 1.00 47.41 71 LYS A C 1
ATOM 572 O O . LYS A 1 71 ? 0.144 -0.678 16.990 1.00 47.41 71 LYS A O 1
ATOM 577 N N . THR A 1 72 ? -1.411 -2.064 16.165 1.00 38.72 72 THR A N 1
ATOM 578 C CA . THR A 1 72 ? -2.101 -2.296 17.428 1.00 38.72 72 THR A CA 1
ATOM 579 C C . THR A 1 72 ? -2.638 -3.712 17.401 1.00 38.72 72 THR A C 1
ATOM 581 O O . THR A 1 72 ? -3.550 -4.040 16.653 1.00 38.72 72 THR A O 1
ATOM 584 N N . SER A 1 73 ? -1.993 -4.555 18.204 1.00 45.59 73 SER A N 1
ATOM 585 C CA . SER A 1 73 ? -2.515 -5.805 18.749 1.00 45.59 73 SER A CA 1
ATOM 586 C C . SER A 1 73 ? -4.047 -5.791 18.845 1.00 45.59 73 SER A C 1
ATOM 588 O O . SER A 1 73 ? -4.594 -5.126 19.724 1.00 45.59 73 SER A O 1
ATOM 590 N N . VAL A 1 74 ? -4.732 -6.541 17.977 1.00 41.03 74 VAL A N 1
ATOM 591 C CA . VAL A 1 74 ? -6.153 -6.862 18.155 1.00 41.03 74 VAL A CA 1
ATOM 592 C C . VAL A 1 74 ? -6.226 -8.149 18.965 1.00 41.03 74 VAL A C 1
ATOM 594 O O . VAL A 1 74 ? -6.280 -9.256 18.435 1.00 41.03 74 VAL A O 1
ATOM 597 N N . VAL A 1 75 ? -6.181 -7.965 20.280 1.00 44.84 75 VAL A N 1
ATOM 598 C CA . VAL A 1 75 ? -6.968 -8.792 21.192 1.00 44.84 75 VAL A CA 1
ATOM 599 C C . VAL A 1 75 ? -8.428 -8.386 20.973 1.00 44.84 75 VAL A C 1
ATOM 601 O O . VAL A 1 75 ? -8.726 -7.197 20.900 1.00 44.84 75 VAL A O 1
ATOM 604 N N . GLU A 1 76 ? -9.274 -9.396 20.777 1.00 53.59 76 GLU A N 1
ATOM 605 C CA . GLU A 1 76 ? -10.740 -9.419 20.878 1.00 53.59 76 GLU A CA 1
ATOM 606 C C . GLU A 1 76 ? -11.471 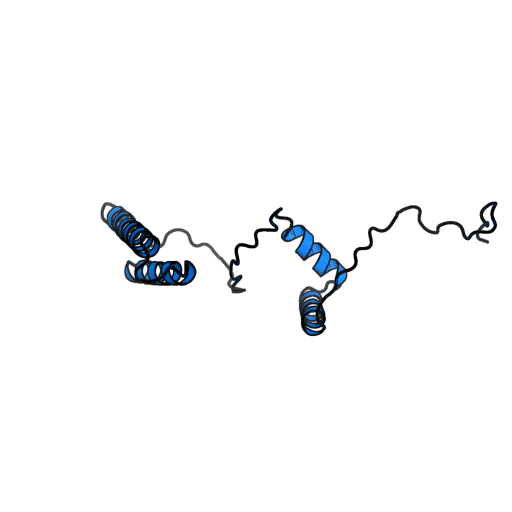-8.066 20.963 1.00 53.59 76 GLU A C 1
ATOM 608 O O . GLU A 1 76 ? -11.452 -7.391 21.989 1.00 53.59 76 GLU A O 1
ATOM 613 N N . VAL A 1 77 ? -12.260 -7.738 19.935 1.00 44.69 77 VAL A N 1
ATOM 614 C CA . VAL A 1 77 ? -13.402 -6.823 20.095 1.00 44.69 77 VAL A CA 1
ATOM 615 C C . VAL A 1 77 ? -14.671 -7.598 19.781 1.00 44.69 77 VAL A C 1
ATOM 617 O O . VAL A 1 77 ? -15.282 -7.478 18.721 1.00 44.69 77 VAL A O 1
ATOM 620 N N . ALA A 1 78 ? -15.034 -8.446 20.738 1.00 46.94 78 ALA A N 1
ATOM 621 C CA . ALA A 1 78 ? -16.405 -8.864 20.931 1.00 46.94 78 ALA A CA 1
ATOM 622 C C . ALA A 1 78 ? -17.125 -7.771 21.747 1.00 46.94 78 ALA A C 1
ATOM 624 O O . ALA A 1 78 ? -16.707 -7.418 22.846 1.00 46.94 78 ALA A O 1
ATOM 625 N N . THR A 1 79 ? -18.208 -7.241 21.175 1.00 52.72 79 THR A N 1
ATOM 626 C CA . THR A 1 79 ? -19.398 -6.764 21.903 1.00 52.72 79 THR A CA 1
ATOM 627 C C . THR A 1 79 ? -19.203 -5.620 22.912 1.00 52.72 79 THR A C 1
ATOM 629 O O . THR A 1 79 ? -19.407 -5.792 24.110 1.00 52.72 79 THR A O 1
ATOM 632 N N . THR A 1 80 ? -18.920 -4.402 22.439 1.00 55.41 80 THR A N 1
ATOM 633 C CA . THR A 1 80 ? -19.272 -3.192 23.212 1.00 55.41 80 THR A CA 1
ATOM 634 C C . THR A 1 80 ? -20.206 -2.298 22.395 1.00 55.41 80 THR A C 1
ATOM 636 O O . THR A 1 80 ? -20.000 -2.151 21.187 1.00 55.41 80 THR A O 1
ATOM 639 N N . PRO A 1 81 ? -21.260 -1.727 23.009 1.00 61.03 81 PRO A N 1
ATOM 640 C CA . PRO A 1 81 ? -22.183 -0.846 22.311 1.00 61.03 81 PRO A CA 1
ATOM 641 C C . PRO A 1 81 ? -21.437 0.428 21.905 1.00 61.03 81 PRO A C 1
ATOM 643 O O . PRO A 1 81 ? -21.019 1.223 22.749 1.00 61.03 81 PRO A O 1
ATOM 646 N N . TYR A 1 82 ? -21.242 0.617 20.600 1.00 66.81 82 TYR A N 1
ATOM 647 C CA . TYR A 1 82 ? -20.699 1.864 20.073 1.00 66.81 82 TYR A CA 1
ATOM 648 C C . TYR A 1 82 ? -21.614 3.019 20.483 1.00 66.81 82 TYR A C 1
ATOM 650 O O . TYR A 1 82 ? -22.805 3.020 20.174 1.00 66.81 82 TYR A O 1
ATOM 658 N N . SER A 1 83 ? -21.056 4.020 21.166 1.00 82.81 83 SER A N 1
ATOM 659 C CA . SER A 1 83 ? -21.815 5.222 21.507 1.00 82.81 83 SER A CA 1
ATOM 660 C C . SER A 1 83 ? -22.255 5.954 20.232 1.00 82.81 83 SER A C 1
ATOM 662 O O . SER A 1 83 ? -21.518 5.989 19.241 1.00 82.81 83 SER A O 1
ATOM 664 N N . VAL A 1 84 ? -23.432 6.586 20.261 1.00 83.69 84 VAL A N 1
ATOM 665 C CA . VAL A 1 84 ? -23.966 7.358 19.120 1.00 83.69 84 VAL A CA 1
ATOM 666 C C . VAL A 1 84 ? -22.956 8.408 18.639 1.00 83.69 84 VAL A C 1
ATOM 668 O O . VAL A 1 84 ? -22.750 8.559 17.439 1.00 83.69 84 VAL A O 1
ATOM 671 N N . ALA A 1 85 ? -22.234 9.053 19.561 1.00 85.12 85 ALA A N 1
ATOM 672 C CA . ALA A 1 85 ? -21.189 10.025 19.239 1.00 85.12 85 ALA A CA 1
ATOM 673 C C . ALA A 1 85 ? -20.027 9.412 18.429 1.00 85.12 85 ALA A C 1
ATOM 675 O O . ALA A 1 85 ? -19.504 10.034 17.502 1.00 85.12 85 ALA A O 1
ATOM 676 N N . THR A 1 86 ? -19.640 8.169 18.734 1.00 89.19 86 THR A N 1
ATOM 677 C CA . THR A 1 86 ? -18.625 7.435 17.965 1.00 89.19 86 THR A CA 1
ATOM 678 C C . THR A 1 86 ? -19.125 7.127 16.552 1.00 89.19 86 THR A C 1
ATOM 680 O O . THR A 1 86 ? -18.391 7.324 15.583 1.00 89.19 86 THR A O 1
ATOM 683 N N . LEU A 1 87 ? -20.386 6.705 16.418 1.00 90.00 87 LEU A N 1
ATOM 684 C CA . LEU A 1 87 ? -21.005 6.402 15.124 1.00 90.00 87 LEU A CA 1
ATOM 685 C C . LEU A 1 87 ? -21.152 7.649 14.237 1.00 90.00 87 LEU A C 1
ATOM 687 O O . LEU A 1 87 ? -20.915 7.591 13.030 1.00 90.00 87 LEU A O 1
ATOM 691 N N . GLU A 1 88 ? -21.481 8.799 14.823 1.00 91.94 88 GLU A N 1
ATOM 692 C CA . GLU A 1 88 ? -21.536 10.075 14.105 1.00 91.94 88 GLU A CA 1
ATOM 693 C C . GLU A 1 88 ? -20.161 10.535 13.611 1.00 91.94 88 GLU A C 1
ATOM 695 O O . GLU A 1 88 ? -20.048 11.060 12.498 1.00 91.94 88 GLU A O 1
ATOM 700 N N . SER A 1 89 ? -19.114 10.315 14.412 1.00 92.94 89 SER A N 1
ATOM 701 C CA . SER A 1 89 ? -17.731 10.592 14.017 1.00 92.94 89 SER A CA 1
ATOM 702 C C . SER A 1 89 ? -17.310 9.724 12.824 1.00 92.94 89 SER A C 1
ATOM 704 O O . SER A 1 89 ? -16.839 10.246 11.811 1.00 92.94 89 SER A O 1
ATOM 706 N N . LEU A 1 90 ? -17.594 8.416 12.885 1.00 93.31 90 LEU A N 1
ATOM 707 C CA . LEU A 1 90 ? -17.342 7.468 11.792 1.00 93.31 90 LEU A CA 1
ATOM 708 C C . LEU A 1 90 ? -18.099 7.849 10.513 1.00 93.31 90 LEU A C 1
ATOM 710 O O . LEU A 1 90 ? -17.514 7.863 9.431 1.00 93.31 90 LEU A O 1
ATOM 714 N N . ARG A 1 91 ? -19.375 8.244 10.616 1.00 93.50 91 ARG A N 1
ATOM 715 C CA . ARG A 1 91 ? -20.143 8.768 9.473 1.00 93.50 91 ARG A CA 1
ATOM 716 C C . ARG A 1 91 ? -19.427 9.947 8.820 1.00 93.50 91 ARG A C 1
ATOM 718 O O . ARG A 1 91 ? -19.317 9.992 7.596 1.00 93.50 91 ARG A O 1
ATOM 725 N N . ASN A 1 92 ? -18.970 10.913 9.615 1.00 92.25 92 ASN A N 1
ATOM 726 C CA . ASN A 1 92 ? -18.300 12.100 9.088 1.00 92.25 92 ASN A CA 1
ATOM 727 C C . ASN A 1 92 ? -16.991 11.726 8.373 1.00 92.25 92 ASN A C 1
ATOM 729 O O . ASN A 1 92 ? -16.712 12.278 7.308 1.00 92.25 92 ASN A O 1
ATOM 733 N N . GLN A 1 93 ? -16.241 10.755 8.900 1.00 94.62 93 GLN A N 1
ATOM 734 C CA . GLN A 1 93 ? -15.045 10.219 8.249 1.00 94.62 93 GLN A CA 1
ATOM 735 C C . GLN A 1 93 ? -15.372 9.570 6.895 1.00 94.62 93 GLN A C 1
ATOM 737 O O . GLN A 1 93 ? -14.783 9.945 5.882 1.00 94.62 93 GLN A O 1
ATOM 742 N N . VAL A 1 94 ? -16.365 8.677 6.843 1.00 93.69 94 VAL A N 1
ATOM 743 C CA . VAL A 1 94 ? -16.797 8.015 5.597 1.00 93.69 94 VAL A CA 1
ATOM 744 C C . VAL A 1 94 ? -17.219 9.041 4.541 1.00 93.69 94 VAL A C 1
ATOM 746 O O . VAL A 1 94 ? -16.851 8.937 3.372 1.00 93.69 94 VAL A O 1
ATOM 749 N N . ILE A 1 95 ? -17.953 10.082 4.940 1.00 93.44 95 ILE A N 1
ATOM 750 C CA . ILE A 1 95 ? -18.373 11.154 4.030 1.00 93.44 95 ILE A CA 1
ATOM 751 C C . ILE A 1 95 ? -17.171 11.916 3.439 1.00 93.44 95 ILE A C 1
ATOM 753 O O . ILE A 1 95 ? -17.204 12.281 2.260 1.00 93.44 95 ILE A O 1
ATOM 757 N N . VAL A 1 96 ? -16.103 12.131 4.216 1.00 91.12 96 VAL A N 1
ATOM 758 C CA . VAL A 1 96 ? -14.854 12.751 3.733 1.00 91.12 96 VAL A CA 1
ATOM 759 C C . VAL A 1 96 ? -14.119 11.828 2.755 1.00 91.12 96 VAL A C 1
ATOM 761 O O . VAL A 1 96 ? -13.659 12.289 1.708 1.00 91.12 96 VAL A O 1
ATOM 764 N N . GLU A 1 97 ? -14.048 10.530 3.048 1.00 92.62 97 GLU A N 1
ATOM 765 C CA . GLU A 1 97 ? -13.376 9.531 2.205 1.00 92.62 97 GLU A CA 1
ATOM 766 C C . GLU A 1 97 ? -14.049 9.347 0.842 1.00 92.62 97 GLU A C 1
ATOM 768 O O . GLU A 1 97 ? -13.365 9.203 -0.175 1.00 92.62 97 GLU A O 1
ATOM 773 N N . LEU A 1 98 ? -15.382 9.440 0.795 1.00 89.94 98 LEU A N 1
ATOM 774 C CA . LEU A 1 98 ? -16.148 9.384 -0.450 1.00 89.94 98 LEU A CA 1
ATOM 775 C C . LEU A 1 98 ? -15.883 10.590 -1.370 1.00 89.94 98 LEU A C 1
ATOM 777 O O . LEU A 1 98 ? -16.222 10.534 -2.553 1.00 89.94 98 LEU A O 1
ATOM 781 N N . LYS A 1 99 ? -15.278 11.675 -0.854 1.00 91.06 99 LYS A N 1
ATOM 782 C CA . LYS A 1 99 ? -14.923 12.901 -1.601 1.00 91.06 99 LYS A CA 1
ATOM 783 C C . LYS A 1 99 ? -16.085 13.482 -2.413 1.00 91.06 99 LYS A C 1
ATOM 785 O O . LYS A 1 99 ? -15.893 14.073 -3.476 1.00 91.06 99 LYS A O 1
ATOM 790 N N . LEU A 1 100 ? -17.306 13.316 -1.916 1.00 87.94 100 LEU A N 1
ATOM 791 C CA . LEU A 1 100 ? -18.502 13.806 -2.586 1.00 87.94 100 LEU A CA 1
ATOM 792 C C . LEU A 1 100 ? -18.630 15.313 -2.358 1.00 87.94 100 LEU A C 1
ATOM 794 O O . LEU A 1 100 ? -18.485 15.806 -1.239 1.00 87.94 100 LEU A O 1
ATOM 798 N N . GLY A 1 101 ? -18.946 16.062 -3.414 1.00 86.06 101 GLY A N 1
ATOM 799 C CA . GLY A 1 101 ? -19.269 17.479 -3.267 1.00 86.06 101 GLY A CA 1
ATOM 800 C C . GLY A 1 101 ? -20.500 17.646 -2.372 1.00 86.06 101 GLY A C 1
ATOM 801 O O . GLY A 1 101 ? -21.484 16.931 -2.558 1.00 86.06 101 GLY A O 1
ATOM 802 N N . LYS A 1 102 ? -20.480 18.607 -1.438 1.00 84.12 102 LYS A N 1
ATOM 803 C CA . LYS A 1 102 ? -21.564 18.843 -0.454 1.00 84.12 102 LYS A CA 1
ATOM 804 C C . LYS A 1 102 ? -22.960 19.011 -1.080 1.00 84.12 102 LYS A C 1
ATOM 806 O O . LYS A 1 102 ? -23.965 18.737 -0.435 1.00 84.12 102 LYS A O 1
ATOM 811 N N . GLN A 1 103 ? -23.023 19.465 -2.334 1.00 89.31 103 GLN A N 1
ATOM 812 C CA . GLN A 1 103 ? -24.268 19.661 -3.090 1.00 89.31 103 GLN A CA 1
ATOM 813 C C . GLN A 1 103 ? -24.592 18.521 -4.063 1.00 89.31 103 GLN A C 1
ATOM 815 O O . GLN A 1 103 ? -25.627 18.555 -4.724 1.00 89.31 103 GLN A O 1
ATOM 820 N N . SER A 1 104 ? -23.735 17.504 -4.160 1.00 91.81 104 SER A N 1
ATOM 821 C CA . SER A 1 104 ? -23.971 16.381 -5.061 1.00 91.81 104 SER A CA 1
ATOM 822 C C . SER A 1 104 ? -25.156 15.526 -4.580 1.00 91.81 104 SER A C 1
ATOM 824 O O . SER A 1 104 ? -25.343 15.344 -3.370 1.00 91.81 104 SER A O 1
ATOM 826 N N . PRO A 1 105 ? -25.944 14.946 -5.503 1.00 93.62 105 PRO A N 1
ATOM 827 C CA . PRO A 1 105 ? -26.996 13.993 -5.149 1.00 93.62 105 PRO A CA 1
ATOM 828 C C . PRO A 1 105 ? -26.450 12.794 -4.362 1.00 93.62 105 PRO A C 1
ATOM 830 O O . PRO A 1 105 ? -27.073 12.348 -3.399 1.00 93.62 105 PRO A O 1
ATOM 833 N N . GLY A 1 106 ? -25.247 12.330 -4.720 1.00 91.62 106 GLY A N 1
ATOM 834 C CA . GLY A 1 106 ? -24.560 11.232 -4.039 1.00 91.62 106 GLY A CA 1
ATOM 835 C C . GLY A 1 106 ? -24.256 11.536 -2.572 1.00 91.62 106 GLY A C 1
ATOM 836 O O . GLY A 1 106 ? -24.494 10.687 -1.719 1.00 91.62 106 GLY A O 1
ATOM 837 N N . TYR A 1 107 ? -23.809 12.759 -2.254 1.00 94.62 107 TYR A N 1
ATOM 838 C CA . TYR A 1 107 ? -23.552 13.177 -0.870 1.00 94.62 107 TYR A CA 1
ATOM 839 C C . TYR A 1 107 ? -24.816 13.074 -0.010 1.00 94.62 107 TYR A C 1
ATOM 841 O O . TYR A 1 107 ? -24.792 12.508 1.081 1.00 94.62 107 TYR A O 1
ATOM 849 N N . LYS A 1 108 ? -25.944 13.580 -0.522 1.00 94.56 108 LYS A N 1
ATOM 850 C CA . LYS A 1 108 ? -27.227 13.567 0.196 1.00 94.56 108 LYS A CA 1
ATOM 851 C C . LYS A 1 108 ? -27.754 12.144 0.389 1.00 94.56 108 LYS A C 1
ATOM 853 O O . LYS A 1 108 ? -28.257 11.827 1.465 1.00 94.56 108 LYS A O 1
ATOM 858 N N . ALA A 1 109 ? -27.613 11.293 -0.628 1.00 96.06 109 ALA A N 1
ATOM 859 C CA . ALA A 1 109 ? -28.011 9.891 -0.557 1.00 96.06 109 ALA A CA 1
ATOM 860 C C . ALA A 1 109 ? -27.186 9.115 0.483 1.00 96.06 109 ALA A C 1
ATOM 862 O O . ALA A 1 109 ? -27.763 8.456 1.347 1.00 96.06 109 ALA A O 1
ATOM 863 N N . ALA A 1 110 ? -25.857 9.257 0.453 1.00 94.44 110 ALA A N 1
ATOM 864 C CA . ALA A 1 110 ? -24.959 8.620 1.413 1.00 94.44 110 ALA A CA 1
ATOM 865 C C . ALA A 1 110 ? -25.231 9.097 2.847 1.00 94.44 110 ALA A C 1
ATOM 867 O O . ALA A 1 110 ? -25.386 8.281 3.752 1.00 94.44 110 ALA A O 1
ATOM 868 N N . LEU A 1 111 ? -25.376 10.411 3.049 1.00 94.62 111 LEU A N 1
ATOM 869 C CA . LEU A 1 111 ? -25.666 10.984 4.362 1.00 94.62 111 LEU A CA 1
ATOM 870 C C . LEU A 1 111 ? -26.994 10.465 4.934 1.00 94.62 111 LEU A C 1
ATOM 872 O O . LEU A 1 111 ? -27.064 10.111 6.110 1.00 94.62 111 LEU A O 1
ATOM 876 N N . LYS A 1 112 ? -28.040 10.380 4.102 1.00 95.69 112 LYS A N 1
ATOM 877 C CA . LYS A 1 112 ? -29.345 9.839 4.504 1.00 95.69 112 LYS A CA 1
ATOM 878 C C . LYS A 1 112 ? -29.248 8.364 4.903 1.00 95.69 112 LYS A C 1
ATOM 880 O O . LYS A 1 112 ? -29.788 7.990 5.940 1.00 95.69 112 LYS A O 1
ATOM 885 N N . ALA A 1 113 ? -28.564 7.548 4.101 1.00 95.62 113 ALA A N 1
ATOM 886 C CA . ALA A 1 113 ? -28.396 6.121 4.371 1.00 95.62 113 ALA A CA 1
ATOM 887 C C . ALA A 1 113 ? -27.609 5.871 5.667 1.00 95.62 113 ALA A C 1
ATOM 889 O O . ALA A 1 113 ? -28.027 5.063 6.492 1.00 95.62 113 ALA A O 1
ATOM 890 N N . LEU A 1 114 ? -26.519 6.613 5.888 1.00 94.94 114 LEU A N 1
ATOM 891 C CA . LEU A 1 114 ? -25.706 6.489 7.098 1.00 94.94 114 LEU A CA 1
ATOM 892 C C . LEU A 1 114 ? -26.459 6.948 8.352 1.00 94.94 114 LEU A C 1
ATOM 894 O O . LEU A 1 114 ? -26.392 6.281 9.376 1.00 94.94 114 LEU A O 1
ATOM 898 N N . ASN A 1 115 ? -27.223 8.042 8.280 1.00 94.81 115 ASN A N 1
ATOM 899 C CA . ASN A 1 115 ? -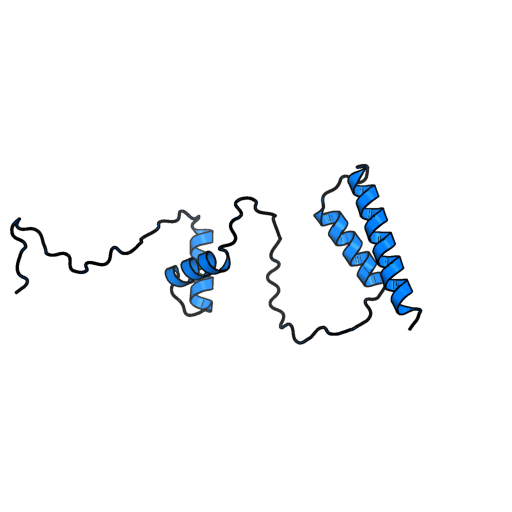28.058 8.463 9.409 1.00 94.81 115 ASN A CA 1
ATOM 900 C C . ASN A 1 115 ? -29.127 7.414 9.746 1.00 94.81 115 ASN A C 1
ATOM 902 O O . ASN A 1 115 ? -29.351 7.132 10.918 1.00 94.81 115 ASN A O 1
ATOM 906 N N . HIS A 1 116 ? -29.751 6.804 8.734 1.00 94.25 116 HIS A N 1
ATOM 907 C CA . HIS A 1 116 ? -30.702 5.715 8.952 1.00 94.25 116 HIS A CA 1
ATOM 908 C C . HIS A 1 116 ? -30.037 4.503 9.617 1.00 94.25 116 HIS A C 1
ATOM 910 O O . HIS A 1 116 ? -30.589 3.946 10.558 1.00 94.25 116 HIS A O 1
ATOM 916 N N . PHE A 1 117 ? -28.834 4.130 9.175 1.00 92.69 117 PHE A N 1
ATOM 917 C CA . PHE A 1 117 ? -28.060 3.052 9.790 1.00 92.69 117 PHE A CA 1
ATOM 918 C C . PHE A 1 117 ? -27.789 3.308 11.279 1.00 92.69 117 PHE A C 1
ATOM 920 O O . PHE A 1 117 ? -28.048 2.432 12.097 1.00 92.69 117 PHE A O 1
ATOM 927 N N . ILE A 1 118 ? -27.354 4.519 11.648 1.00 90.69 118 ILE A N 1
ATOM 928 C CA . ILE A 1 118 ? -27.118 4.885 13.056 1.00 90.69 118 ILE A CA 1
ATOM 929 C C . ILE A 1 118 ? -28.402 4.749 13.881 1.00 90.69 118 ILE A C 1
ATOM 931 O O . ILE A 1 118 ? -28.351 4.235 14.996 1.00 90.69 118 ILE A O 1
ATOM 935 N N . VAL A 1 119 ? -29.548 5.172 13.338 1.00 91.12 119 VAL A N 1
ATOM 936 C CA . VAL A 1 119 ? -30.850 5.049 14.014 1.00 91.12 119 VAL A CA 1
ATOM 937 C C . VAL A 1 119 ? -31.229 3.586 14.226 1.00 91.12 119 VAL A C 1
ATOM 939 O O . VAL A 1 119 ? -31.579 3.233 15.346 1.00 91.12 119 VAL A O 1
ATOM 942 N N . VAL A 1 120 ? -31.123 2.740 13.196 1.00 90.19 120 VAL A N 1
ATOM 943 C CA . VAL A 1 120 ? -31.439 1.303 13.296 1.00 90.19 120 VAL A CA 1
ATOM 944 C C . VAL A 1 120 ? -30.576 0.648 14.366 1.00 90.19 120 VAL A C 1
ATOM 946 O O . VAL A 1 120 ? -31.110 0.093 15.320 1.00 90.19 120 VAL A O 1
ATOM 949 N N . VAL A 1 121 ? -29.259 0.832 14.279 1.00 87.62 121 VAL A N 1
ATOM 950 C CA . VAL A 1 121 ? -28.301 0.273 15.236 1.00 87.62 121 VAL A CA 1
ATOM 951 C C . VAL A 1 121 ? -28.597 0.762 16.656 1.00 87.62 121 VAL A C 1
ATOM 953 O O . VAL A 1 121 ? -28.677 -0.040 17.576 1.00 87.62 121 VAL A O 1
ATOM 956 N N . SER A 1 122 ? -28.847 2.060 16.848 1.00 84.06 122 SER A N 1
ATOM 957 C CA . SER A 1 122 ? -29.156 2.615 18.177 1.00 84.06 122 SER A CA 1
ATOM 958 C C . SER A 1 122 ? -30.507 2.131 18.724 1.00 84.06 122 SER A C 1
ATOM 960 O O . SER A 1 122 ? -30.661 1.960 19.932 1.00 84.06 122 SER A O 1
ATOM 962 N N . SER A 1 123 ? -31.489 1.897 17.848 1.00 79.56 123 SER A N 1
ATOM 963 C CA . SER A 1 123 ? -32.809 1.387 18.231 1.00 79.56 123 SER A CA 1
ATOM 964 C C . SER A 1 123 ? -32.787 -0.096 18.601 1.00 79.56 123 SER A C 1
ATOM 966 O O . SER A 1 123 ? -33.461 -0.487 19.551 1.00 79.56 123 SER A O 1
ATOM 968 N N . GLU A 1 124 ? -31.963 -0.902 17.924 1.00 70.88 124 GLU A N 1
ATOM 969 C CA . GLU A 1 124 ? -31.794 -2.332 18.206 1.00 70.88 124 GLU A CA 1
ATOM 970 C C . GLU A 1 124 ? -31.177 -2.570 19.593 1.00 70.88 124 GLU A C 1
ATOM 972 O O . GLU A 1 124 ? -31.569 -3.508 20.281 1.00 70.88 124 GLU A O 1
ATOM 977 N N . TYR A 1 125 ? -30.309 -1.668 20.067 1.00 59.00 125 TYR A N 1
ATOM 978 C CA . TYR A 1 125 ? -29.778 -1.706 21.438 1.00 59.00 125 TYR A CA 1
ATOM 979 C C . TYR A 1 125 ? -30.760 -1.230 22.516 1.00 59.00 125 TYR A C 1
ATOM 981 O O . TYR A 1 125 ? -30.497 -1.428 23.695 1.00 59.00 125 TYR A O 1
ATOM 989 N N . THR A 1 126 ? -31.870 -0.584 22.146 1.00 55.34 126 THR A N 1
ATOM 990 C CA . THR A 1 126 ? -32.856 -0.068 23.115 1.00 55.34 126 THR A CA 1
ATOM 991 C C . THR A 1 126 ? -33.984 -1.078 23.392 1.00 55.34 126 THR A C 1
ATOM 993 O O . THR A 1 126 ? -34.778 -0.871 24.304 1.00 55.34 126 THR A O 1
ATOM 996 N N . GLN A 1 127 ? -34.084 -2.162 22.610 1.00 50.31 127 GLN A N 1
ATOM 997 C CA . GLN A 1 127 ? -35.116 -3.203 22.765 1.00 50.31 127 GLN A CA 1
ATOM 998 C C . GLN A 1 127 ? -34.617 -4.510 23.412 1.00 50.31 127 GLN A C 1
ATOM 1000 O O . GLN A 1 127 ? -35.369 -5.485 23.455 1.00 50.31 127 GLN A O 1
ATOM 1005 N N . GLN A 1 128 ? -33.382 -4.529 23.921 1.00 44.81 128 GLN A N 1
ATOM 1006 C CA . GLN A 1 128 ? -32.853 -5.574 24.811 1.00 44.81 128 GLN A CA 1
ATOM 1007 C C . GLN A 1 128 ? -32.799 -5.055 26.246 1.00 44.81 128 GLN A C 1
ATOM 1009 O O . GLN A 1 128 ? -33.067 -5.869 27.157 1.00 44.81 128 GLN A O 1
#